Protein AF-A0A9P1P144-F1 (afdb_monomer_lite)

Radius of gyration: 20.9 Å; chains: 1; bounding box: 55×21×54 Å

Organism: NCBI:txid376219

Secondary structure (DSSP, 8-state):
----EEEEEEEE-----------TT--PPP-------EEEEEEEEETTTTEEEEEEE-------TTGGGGSSS--

pLDDT: mean 80.8, std 18.33, range [35.25, 97.94]

Sequence (75 aa):
MQLWSEDEHRLGLKPVMRRIYVAEDCQPLAHINWKFEWLWLYGFVRPETGETYWWTKYRTKVVEPGETALKTKAD

Foldseek 3Di:
DFDKDKDKDWDDDFDDDDDDDDDPPDDDDDDGDGPVFTWMKMWMARVVPRDIDIDIDGDDDPDDVPPPPPPPDDD

Structure (mmCIF, N/CA/C/O backbone):
data_AF-A0A9P1P144-F1
#
_entry.id   AF-A0A9P1P144-F1
#
loop_
_atom_site.group_PDB
_atom_site.id
_atom_site.type_symbol
_atom_site.label_atom_id
_atom_site.label_alt_id
_atom_site.label_comp_id
_atom_site.label_asym_id
_atom_site.label_entity_id
_atom_site.label_seq_id
_atom_site.pdbx_PDB_ins_code
_atom_site.Cartn_x
_atom_site.Cartn_y
_atom_site.Cartn_z
_atom_site.occupancy
_atom_site.B_iso_or_equiv
_atom_site.auth_seq_id
_atom_site.auth_comp_id
_atom_site.auth_asym_id
_atom_site.auth_atom_id
_atom_site.pdbx_PDB_model_num
ATOM 1 N N . MET A 1 1 ? -25.046 4.783 20.121 1.00 79.25 1 MET A N 1
ATOM 2 C CA . MET A 1 1 ? -23.894 3.857 20.229 1.00 79.25 1 MET A CA 1
ATOM 3 C C . MET A 1 1 ? -22.820 4.371 19.285 1.00 79.25 1 MET A C 1
ATOM 5 O O . MET A 1 1 ? -23.198 4.926 18.268 1.00 79.25 1 MET A O 1
ATOM 9 N N . GLN A 1 2 ? -21.531 4.279 19.615 1.00 89.38 2 GLN A N 1
ATOM 10 C CA . GLN A 1 2 ? -20.474 4.750 18.710 1.00 89.38 2 GLN A CA 1
ATOM 11 C C . GLN A 1 2 ? -19.999 3.577 17.844 1.00 89.38 2 GLN A C 1
ATOM 13 O O . GLN A 1 2 ? -19.511 2.594 18.395 1.00 89.38 2 GLN A O 1
ATOM 18 N N . LEU A 1 3 ? -20.179 3.668 16.521 1.00 95.62 3 LEU A N 1
ATOM 19 C CA . LEU A 1 3 ? -19.743 2.648 15.563 1.00 95.62 3 LEU A CA 1
ATOM 20 C C . LEU A 1 3 ? -18.410 3.044 14.925 1.00 95.62 3 LEU A C 1
ATOM 22 O O . LEU A 1 3 ? -18.294 4.125 14.350 1.00 95.62 3 LEU A O 1
ATOM 26 N N . TRP A 1 4 ? -17.450 2.128 14.981 1.00 97.38 4 TRP A N 1
ATOM 27 C CA . TRP A 1 4 ? -16.174 2.222 14.286 1.00 97.38 4 TRP A CA 1
ATOM 28 C C . TRP A 1 4 ? -16.033 1.053 13.317 1.00 97.38 4 TRP A C 1
ATOM 30 O O . TRP A 1 4 ? -16.384 -0.079 13.650 1.00 97.38 4 TRP A O 1
ATOM 40 N N . SER A 1 5 ? -15.531 1.344 12.123 1.00 97.25 5 SER A N 1
ATOM 41 C CA . SER A 1 5 ? -15.110 0.351 11.140 1.00 97.25 5 SER A CA 1
ATOM 42 C C . SER A 1 5 ? -13.590 0.318 11.097 1.00 97.25 5 SER A C 1
ATOM 44 O O . SER A 1 5 ? -12.958 1.374 11.124 1.00 97.25 5 SER A O 1
ATOM 46 N N . GLU A 1 6 ? -13.019 -0.878 11.023 1.00 97.62 6 GLU A N 1
ATOM 47 C CA . GLU A 1 6 ? -11.575 -1.090 10.947 1.00 97.62 6 GLU A CA 1
ATOM 48 C C . GLU A 1 6 ? -11.204 -1.946 9.734 1.00 97.62 6 GLU A C 1
ATOM 50 O O . GLU A 1 6 ? -11.998 -2.782 9.299 1.00 97.62 6 GLU A O 1
ATOM 55 N N . ASP A 1 7 ? -10.008 -1.720 9.190 1.00 97.62 7 ASP A N 1
ATOM 56 C CA . ASP A 1 7 ? -9.394 -2.588 8.183 1.00 97.62 7 ASP A CA 1
ATOM 57 C C . ASP A 1 7 ? -7.859 -2.540 8.265 1.00 97.62 7 ASP A C 1
ATOM 59 O O . ASP A 1 7 ? -7.261 -1.568 8.750 1.00 97.62 7 ASP A O 1
ATOM 63 N N . GLU A 1 8 ? -7.220 -3.589 7.753 1.00 96.12 8 GLU A N 1
ATOM 64 C CA . GLU A 1 8 ? -5.770 -3.730 7.680 1.00 96.12 8 GLU A CA 1
ATOM 65 C C . GLU A 1 8 ? -5.291 -3.796 6.228 1.00 96.12 8 GLU A C 1
ATOM 67 O O . GLU A 1 8 ? -5.779 -4.578 5.410 1.00 96.12 8 GLU A O 1
ATOM 72 N N . HIS A 1 9 ? -4.240 -3.042 5.908 1.00 92.50 9 HIS A N 1
ATOM 73 C CA . HIS A 1 9 ? -3.634 -3.050 4.585 1.00 92.50 9 HIS A CA 1
ATOM 74 C C . HIS A 1 9 ? -2.114 -3.218 4.637 1.00 92.50 9 HIS A C 1
ATOM 76 O O . HIS A 1 9 ? -1.401 -2.540 5.377 1.00 92.50 9 HIS A O 1
ATOM 82 N N . ARG A 1 10 ? -1.590 -4.108 3.787 1.00 89.38 10 ARG A N 1
ATOM 83 C CA . ARG A 1 10 ? -0.144 -4.286 3.600 1.00 89.38 10 ARG A CA 1
ATOM 84 C C . ARG A 1 10 ? 0.337 -3.411 2.456 1.00 89.38 10 ARG A C 1
ATOM 86 O O . ARG A 1 10 ? 0.089 -3.709 1.290 1.00 89.38 10 ARG A O 1
ATOM 93 N N . LEU A 1 11 ? 1.089 -2.375 2.794 1.00 87.38 11 LEU A N 1
ATOM 94 C CA . LEU A 1 11 ? 1.782 -1.524 1.837 1.00 87.38 11 LEU A CA 1
ATOM 95 C C . LEU A 1 11 ? 3.201 -2.056 1.650 1.00 87.38 11 LEU A C 1
ATOM 97 O O . LEU A 1 11 ? 3.946 -2.193 2.612 1.00 87.38 11 LEU A O 1
ATOM 101 N N . GLY A 1 12 ? 3.604 -2.368 0.425 1.00 81.75 12 GLY A N 1
ATOM 102 C CA . GLY A 1 12 ? 4.951 -2.874 0.168 1.00 81.75 12 GLY A CA 1
ATOM 103 C C . GLY A 1 12 ? 5.461 -2.514 -1.212 1.00 81.75 12 GLY A C 1
ATOM 104 O O . GLY A 1 12 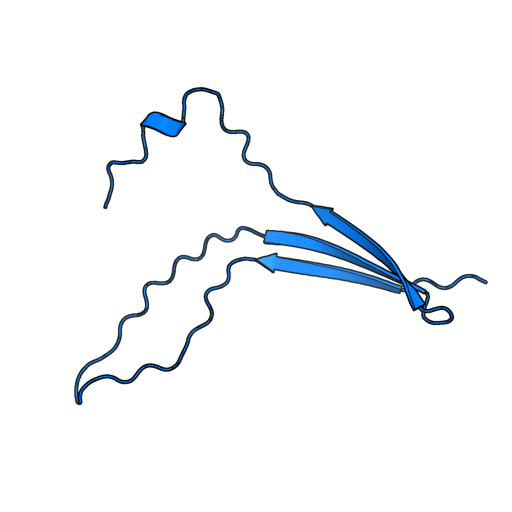? 4.705 -2.095 -2.088 1.00 81.75 12 GLY A O 1
ATOM 105 N N . LEU A 1 13 ? 6.764 -2.704 -1.406 1.00 74.44 13 LEU A N 1
ATOM 106 C CA . LEU A 1 13 ? 7.482 -2.379 -2.641 1.00 74.44 13 LEU A CA 1
ATOM 107 C C . LEU A 1 13 ? 7.250 -3.438 -3.727 1.00 74.44 13 LEU A C 1
ATOM 109 O O . LEU A 1 13 ? 8.202 -3.978 -4.290 1.00 74.44 13 LEU A O 1
ATOM 113 N N . LYS A 1 14 ? 5.986 -3.772 -4.017 1.00 77.75 14 LYS A N 1
ATOM 114 C CA . LYS A 1 14 ? 5.667 -4.611 -5.172 1.00 77.75 14 LYS A CA 1
ATOM 115 C C . LYS A 1 14 ? 5.998 -3.807 -6.435 1.00 77.75 14 LYS A C 1
ATOM 117 O O . LYS A 1 14 ? 5.385 -2.760 -6.650 1.00 77.75 14 LYS A O 1
ATOM 122 N N . PRO A 1 15 ? 6.935 -4.265 -7.280 1.00 76.44 15 PRO A N 1
ATOM 123 C CA . PRO A 1 15 ? 7.247 -3.574 -8.518 1.00 76.44 15 PRO A CA 1
ATOM 124 C C . PRO A 1 15 ? 6.003 -3.500 -9.403 1.00 76.44 15 PRO A C 1
ATOM 126 O O . PRO A 1 15 ? 5.321 -4.504 -9.626 1.00 76.44 15 PRO A O 1
ATOM 129 N N . VAL A 1 16 ? 5.709 -2.301 -9.898 1.00 82.19 16 VAL A N 1
ATOM 130 C CA . VAL A 1 16 ? 4.638 -2.078 -10.869 1.00 82.19 16 VAL A CA 1
ATOM 131 C C . VAL A 1 16 ? 5.229 -2.248 -12.259 1.00 82.19 16 VAL A C 1
ATOM 133 O O . VAL A 1 16 ? 6.084 -1.467 -12.678 1.00 82.19 16 VAL A O 1
ATOM 136 N N . MET A 1 17 ? 4.759 -3.266 -12.974 1.00 83.44 17 MET A N 1
ATOM 137 C CA . MET A 1 17 ? 5.117 -3.475 -14.372 1.00 83.44 17 MET A CA 1
ATOM 138 C C . MET A 1 17 ? 4.552 -2.333 -15.217 1.00 83.44 17 MET A C 1
ATOM 140 O O . MET A 1 17 ? 3.368 -2.006 -15.118 1.00 83.44 17 MET A O 1
ATOM 144 N N . ARG A 1 18 ? 5.393 -1.722 -16.053 1.00 84.06 18 ARG A N 1
ATOM 145 C CA . ARG A 1 18 ? 4.982 -0.681 -17.002 1.00 84.06 18 ARG A CA 1
ATOM 146 C C . ARG A 1 18 ? 5.228 -1.140 -18.429 1.00 84.06 18 ARG A C 1
ATOM 148 O O . ARG A 1 18 ? 6.126 -1.935 -18.686 1.00 84.06 18 ARG A O 1
ATOM 155 N N . ARG A 1 19 ? 4.411 -0.624 -19.349 1.00 89.75 19 ARG A N 1
ATOM 156 C CA . ARG A 1 19 ? 4.627 -0.808 -20.785 1.00 89.75 19 ARG A CA 1
ATOM 157 C C . ARG A 1 19 ? 5.880 -0.047 -21.199 1.00 89.75 19 ARG A C 1
ATOM 159 O O . ARG A 1 19 ? 6.071 1.092 -20.779 1.00 89.75 19 ARG A O 1
ATOM 166 N N . ILE A 1 20 ? 6.688 -0.678 -22.036 1.00 89.12 20 ILE A N 1
ATOM 167 C CA . ILE A 1 20 ? 7.852 -0.077 -22.679 1.00 89.12 20 ILE A CA 1
ATOM 168 C C . ILE A 1 20 ? 7.798 -0.410 -24.167 1.00 89.12 20 ILE A C 1
ATOM 170 O O . ILE A 1 20 ? 7.216 -1.425 -24.551 1.00 89.12 20 ILE A O 1
ATOM 174 N N . TYR A 1 21 ? 8.389 0.446 -24.992 1.00 93.81 21 TYR A N 1
ATOM 175 C CA . TYR A 1 21 ? 8.623 0.129 -26.395 1.00 93.81 21 TYR A CA 1
ATOM 176 C C . TYR A 1 21 ? 9.912 -0.681 -26.510 1.00 93.81 21 TYR A C 1
ATOM 178 O O . TYR A 1 21 ? 10.905 -0.369 -25.853 1.00 93.81 21 TYR A O 1
ATOM 186 N N . VAL A 1 22 ? 9.881 -1.716 -27.340 1.00 94.38 22 VAL A N 1
ATOM 187 C CA . VAL A 1 22 ? 11.029 -2.559 -27.681 1.00 94.38 22 VAL A CA 1
ATOM 188 C C . VAL A 1 22 ? 11.114 -2.668 -29.195 1.00 94.38 22 VAL A C 1
ATOM 190 O O . VAL A 1 22 ? 10.102 -2.512 -29.879 1.00 94.38 22 VAL A O 1
ATOM 193 N N . ALA A 1 23 ? 12.320 -2.893 -29.716 1.00 95.69 23 ALA A N 1
ATOM 194 C CA . ALA A 1 23 ? 12.496 -3.200 -31.128 1.00 95.69 23 ALA A CA 1
ATOM 195 C C . ALA A 1 23 ? 11.770 -4.506 -31.491 1.00 95.69 23 ALA A C 1
ATOM 197 O O . ALA A 1 23 ? 11.501 -5.343 -30.623 1.00 95.69 23 ALA A O 1
ATOM 198 N N . GLU A 1 24 ? 11.465 -4.671 -32.775 1.00 94.81 24 GLU A N 1
ATOM 199 C CA . GLU A 1 24 ? 10.954 -5.934 -33.303 1.00 94.81 24 GLU A CA 1
ATOM 200 C C . GLU A 1 24 ? 11.931 -7.073 -32.956 1.00 94.81 24 GLU A C 1
ATOM 202 O O . GLU A 1 24 ? 13.144 -6.865 -32.881 1.00 94.81 24 GLU A O 1
ATOM 207 N N . ASP A 1 25 ? 11.381 -8.240 -32.619 1.00 93.88 25 ASP A N 1
ATOM 208 C CA . ASP A 1 25 ? 12.117 -9.432 -32.171 1.00 93.88 25 ASP A CA 1
ATOM 209 C C . ASP A 1 25 ? 12.943 -9.295 -30.873 1.00 93.88 25 ASP A C 1
ATOM 211 O O . ASP A 1 25 ? 13.693 -10.202 -30.506 1.00 93.88 25 ASP A O 1
ATOM 215 N N . CYS A 1 26 ? 12.778 -8.209 -30.110 1.00 93.88 26 CYS A N 1
ATOM 216 C CA . CYS A 1 26 ? 13.410 -8.052 -28.799 1.00 93.88 26 CYS A CA 1
ATOM 217 C C . CYS A 1 26 ? 12.441 -8.391 -27.657 1.00 93.88 26 CYS A C 1
ATOM 219 O O . CYS A 1 26 ? 11.457 -7.687 -27.430 1.00 93.88 26 CYS A O 1
ATOM 221 N N . GLN A 1 27 ? 12.755 -9.423 -26.866 1.00 91.50 27 GLN A N 1
ATOM 222 C CA . GLN A 1 27 ? 12.010 -9.732 -25.644 1.00 91.50 27 GLN A CA 1
ATOM 223 C C . GLN A 1 27 ? 12.549 -8.908 -24.461 1.00 91.50 27 GLN A C 1
ATOM 225 O O . GLN A 1 27 ? 13.690 -9.117 -24.041 1.00 91.50 27 GLN A O 1
ATOM 230 N N . PRO A 1 28 ? 11.754 -7.999 -23.867 1.00 89.50 28 PRO A N 1
ATOM 231 C CA . PRO A 1 28 ? 12.190 -7.275 -22.684 1.00 89.50 28 PRO A CA 1
ATOM 232 C C . PRO A 1 28 ? 12.248 -8.201 -21.469 1.00 89.50 28 PRO A C 1
ATOM 234 O O . PRO A 1 28 ? 11.288 -8.910 -21.160 1.00 89.50 28 PRO A O 1
ATOM 237 N N . LEU A 1 29 ? 13.360 -8.140 -20.739 1.00 88.88 29 LEU A N 1
ATOM 238 C CA . LEU A 1 29 ? 13.518 -8.808 -19.452 1.00 88.88 29 LEU A CA 1
ATOM 239 C C . LEU A 1 29 ? 13.262 -7.812 -18.324 1.00 88.88 29 LEU A C 1
ATOM 241 O O . LEU A 1 29 ? 13.864 -6.742 -18.261 1.00 88.88 29 LEU A O 1
ATOM 245 N N . ALA A 1 30 ? 12.355 -8.172 -17.420 1.00 85.56 30 ALA A N 1
ATOM 246 C CA . ALA A 1 30 ? 12.066 -7.370 -16.244 1.00 85.56 30 ALA A CA 1
ATOM 247 C C . ALA A 1 30 ? 12.906 -7.854 -15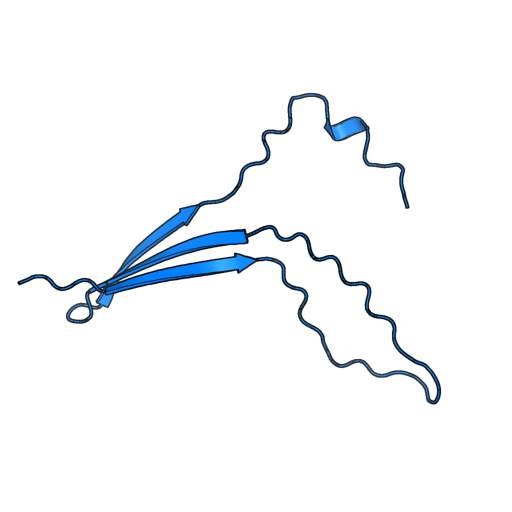.060 1.00 85.56 30 ALA A C 1
ATOM 249 O O . ALA A 1 30 ? 12.717 -8.965 -14.564 1.00 85.56 30 ALA A O 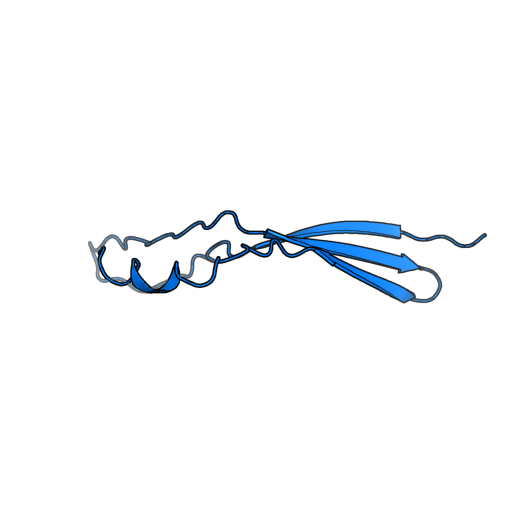1
ATOM 250 N N . HIS A 1 31 ? 13.796 -6.996 -14.566 1.00 82.38 31 HIS A N 1
ATOM 251 C CA . HIS A 1 31 ? 14.494 -7.239 -13.309 1.00 82.38 31 HIS A CA 1
ATOM 252 C C . HIS A 1 31 ? 13.563 -6.905 -12.146 1.00 82.38 31 HIS A C 1
ATOM 254 O O . HIS A 1 31 ? 13.305 -5.745 -11.825 1.00 82.38 31 HIS A O 1
ATOM 260 N N . ILE A 1 32 ? 13.022 -7.950 -11.531 1.00 82.12 32 ILE A N 1
ATOM 261 C CA . ILE A 1 32 ? 12.052 -7.840 -10.450 1.00 82.12 32 ILE A CA 1
A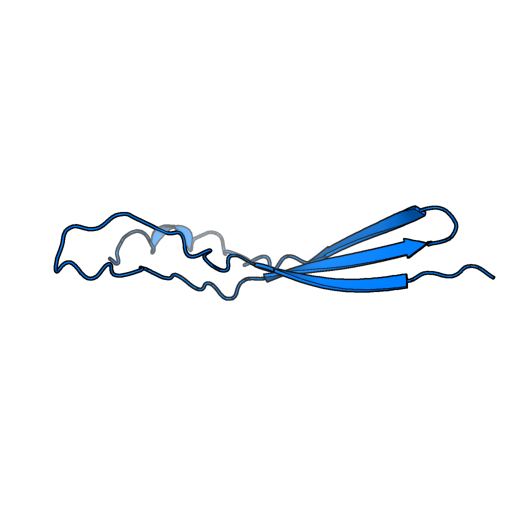TOM 262 C C . ILE A 1 32 ? 12.756 -8.135 -9.124 1.00 82.12 32 ILE A C 1
ATOM 264 O O . ILE A 1 32 ? 13.245 -9.236 -8.900 1.00 82.12 32 ILE A O 1
ATOM 268 N N . ASN A 1 33 ? 12.768 -7.159 -8.216 1.00 77.38 33 ASN A N 1
ATOM 269 C CA . ASN A 1 33 ? 13.338 -7.308 -6.876 1.00 77.38 33 ASN A CA 1
ATOM 270 C C . ASN A 1 33 ? 12.224 -7.296 -5.824 1.00 77.38 33 ASN A C 1
ATOM 272 O O . ASN A 1 33 ? 11.892 -6.252 -5.262 1.00 77.38 33 ASN A O 1
ATOM 276 N N . TRP A 1 34 ? 11.596 -8.448 -5.585 1.00 73.88 34 TRP A N 1
ATOM 277 C CA . TRP A 1 34 ? 10.568 -8.570 -4.548 1.00 73.88 34 TRP A CA 1
ATOM 278 C C . TRP A 1 34 ? 11.228 -8.655 -3.176 1.00 73.88 34 TRP A C 1
ATOM 280 O O . TRP A 1 34 ? 11.748 -9.694 -2.784 1.00 73.88 34 TRP A O 1
ATOM 290 N N . LYS A 1 35 ? 11.194 -7.550 -2.426 1.00 74.75 35 LYS A N 1
ATOM 291 C CA . LYS A 1 35 ? 11.758 -7.505 -1.070 1.00 74.75 35 LYS A CA 1
ATOM 292 C C . LYS A 1 35 ? 10.897 -8.206 -0.019 1.00 74.75 35 LYS A C 1
ATOM 294 O O . LYS A 1 35 ? 11.400 -8.478 1.060 1.00 74.75 35 LYS A O 1
ATOM 299 N N . PHE A 1 36 ? 9.623 -8.493 -0.319 1.00 75.06 36 PHE A N 1
ATOM 300 C CA . PHE A 1 36 ? 8.632 -9.016 0.641 1.00 75.06 36 PHE A CA 1
ATOM 301 C C . PHE A 1 36 ? 8.612 -8.246 1.976 1.00 75.06 36 PHE A C 1
ATOM 303 O O . PHE A 1 36 ? 8.265 -8.785 3.027 1.00 75.06 36 PHE A O 1
ATOM 310 N N . GLU A 1 37 ? 8.986 -6.969 1.925 1.00 78.25 37 GLU A N 1
ATOM 311 C CA . GLU A 1 37 ? 8.952 -6.039 3.041 1.00 78.25 37 GLU A CA 1
ATOM 312 C C . GLU A 1 37 ? 7.650 -5.245 2.947 1.00 78.25 37 GLU A C 1
ATOM 314 O O . GLU A 1 37 ? 7.318 -4.686 1.898 1.00 78.25 37 GLU A O 1
ATOM 319 N N . TRP A 1 38 ? 6.904 -5.244 4.051 1.00 82.50 38 TRP A N 1
ATOM 320 C CA . TRP A 1 38 ? 5.578 -4.649 4.141 1.00 82.50 38 TRP A CA 1
ATOM 321 C C . TRP A 1 38 ? 5.520 -3.715 5.346 1.00 82.50 38 TRP A C 1
ATOM 323 O O . TRP A 1 38 ? 5.879 -4.099 6.463 1.00 82.50 38 TRP A O 1
ATOM 333 N N . LEU A 1 39 ? 5.043 -2.504 5.104 1.00 88.31 39 LEU A N 1
ATOM 334 C CA . LEU A 1 39 ? 4.453 -1.628 6.097 1.00 88.31 39 LEU A CA 1
ATOM 335 C C . LEU A 1 39 ? 3.018 -2.099 6.336 1.00 88.31 39 LEU A C 1
ATOM 337 O O . LEU A 1 39 ? 2.233 -2.223 5.395 1.00 88.31 39 LEU A O 1
ATOM 341 N N . TRP A 1 40 ? 2.678 -2.360 7.591 1.00 91.38 40 TRP A N 1
ATOM 342 C CA . TRP A 1 40 ? 1.298 -2.645 7.968 1.00 91.38 40 TRP A CA 1
ATOM 343 C C . TRP A 1 40 ? 0.608 -1.332 8.317 1.00 91.38 40 TRP A C 1
ATOM 345 O O . TRP A 1 40 ? 1.113 -0.583 9.158 1.00 91.38 40 TRP A O 1
ATOM 355 N N . LEU A 1 41 ? -0.506 -1.056 7.648 1.00 94.62 41 LEU A N 1
ATOM 356 C CA . LEU A 1 41 ? -1.374 0.085 7.897 1.00 94.62 41 LEU A CA 1
ATOM 357 C C . LEU A 1 41 ? -2.689 -0.425 8.479 1.00 94.62 41 LEU A C 1
ATOM 359 O O . LEU A 1 41 ? -3.319 -1.298 7.891 1.00 94.62 41 LEU A O 1
ATOM 363 N N . TYR A 1 42 ? -3.102 0.154 9.594 1.00 96.94 42 TYR A N 1
ATOM 364 C CA . TYR A 1 42 ? -4.396 -0.087 10.218 1.00 96.94 42 TYR A CA 1
ATOM 365 C C . TYR A 1 42 ? -5.192 1.208 10.125 1.00 96.94 42 TYR A C 1
ATOM 367 O O . TYR A 1 42 ? -4.673 2.268 10.496 1.00 96.94 42 TYR A O 1
ATOM 375 N N . GLY A 1 43 ? -6.411 1.133 9.602 1.00 97.62 43 GLY A N 1
ATOM 376 C CA . GLY A 1 43 ? -7.309 2.274 9.470 1.00 97.62 43 GLY A CA 1
ATOM 377 C C . GLY A 1 43 ? -8.561 2.075 10.303 1.00 97.62 43 GLY A C 1
ATOM 378 O O . GLY A 1 43 ? -9.164 1.009 10.258 1.00 97.62 43 GLY A O 1
ATOM 379 N N . PHE A 1 44 ? -8.963 3.118 11.020 1.00 97.75 44 PHE A N 1
ATOM 380 C CA . PHE A 1 44 ? -10.213 3.167 11.771 1.00 97.75 44 PHE A CA 1
ATOM 381 C C . PHE A 1 44 ? -11.024 4.356 11.278 1.00 97.75 44 PHE A C 1
ATOM 383 O O . PHE A 1 44 ? -10.484 5.459 11.177 1.00 97.75 44 PHE A O 1
ATOM 390 N N . VAL A 1 45 ? -12.307 4.153 10.990 1.00 97.81 45 VAL A N 1
ATOM 391 C CA . VAL A 1 45 ? -13.211 5.204 10.508 1.00 97.81 45 VAL A CA 1
ATOM 392 C C . VAL A 1 45 ? -14.507 5.171 11.302 1.00 97.81 45 VAL A C 1
ATOM 394 O O . VAL A 1 45 ? -15.080 4.103 11.514 1.00 97.81 45 VAL A O 1
ATOM 397 N N . ARG A 1 46 ? -14.995 6.344 11.705 1.00 97.69 46 ARG A N 1
ATOM 398 C CA . ARG A 1 46 ? -16.347 6.536 12.230 1.00 97.69 46 ARG A CA 1
ATOM 399 C C . ARG A 1 46 ? -17.248 7.012 11.083 1.00 97.69 46 ARG A C 1
ATOM 401 O O . ARG A 1 46 ? -17.188 8.193 10.742 1.00 97.69 46 ARG A O 1
ATOM 408 N N . PRO A 1 47 ? -18.081 6.150 10.466 1.00 96.12 47 PRO A N 1
ATOM 409 C CA . PRO A 1 47 ? -18.782 6.502 9.225 1.00 96.12 47 PRO A CA 1
ATOM 410 C C . PRO A 1 47 ? -19.726 7.699 9.369 1.00 96.12 47 PRO A C 1
ATOM 412 O O . PRO A 1 47 ? -19.883 8.480 8.439 1.00 96.12 47 PRO A O 1
ATOM 415 N N . GLU A 1 48 ? -20.329 7.858 10.548 1.00 96.88 48 GLU A N 1
ATOM 416 C CA . GLU A 1 48 ? -21.285 8.934 10.826 1.00 96.88 48 GLU A CA 1
ATOM 417 C C . GLU A 1 48 ? -20.638 10.325 10.872 1.00 96.88 48 GLU A C 1
ATOM 419 O O . GLU A 1 48 ? -21.302 11.314 10.577 1.00 96.88 48 GLU A O 1
ATOM 424 N N . THR A 1 49 ? -19.358 10.423 11.244 1.00 97.00 49 THR A N 1
ATOM 425 C CA . THR A 1 49 ? -18.673 11.716 11.436 1.00 97.00 49 THR A CA 1
ATOM 426 C C . THR A 1 49 ? -17.480 11.920 10.510 1.00 97.00 49 THR A C 1
ATOM 428 O O . THR A 1 49 ? -16.999 13.042 10.378 1.00 97.00 49 THR A O 1
ATOM 431 N N . GLY A 1 50 ? -16.973 10.850 9.898 1.00 95.81 50 GLY A N 1
ATOM 432 C CA . GLY A 1 50 ? -15.724 10.860 9.145 1.00 95.81 50 GLY A CA 1
ATOM 433 C C . GLY A 1 50 ? -14.467 10.940 10.015 1.00 95.81 50 GLY A C 1
ATOM 434 O O . GLY A 1 50 ? -13.387 11.167 9.482 1.00 95.81 50 GLY A O 1
ATOM 435 N N . GLU A 1 51 ? -14.570 10.772 11.337 1.00 97.94 51 GLU A N 1
ATOM 436 C CA . GLU A 1 51 ? -13.391 10.723 12.208 1.00 97.94 51 GLU A CA 1
ATOM 437 C C . GLU A 1 51 ? -12.526 9.506 11.864 1.00 97.94 51 GLU A C 1
ATOM 439 O O . GLU A 1 51 ? -13.050 8.405 11.681 1.00 97.94 51 GLU A O 1
ATOM 444 N N . THR A 1 52 ? -11.205 9.694 11.787 1.00 97.62 52 THR A N 1
ATOM 445 C CA . THR A 1 52 ? -10.277 8.623 11.406 1.00 97.62 52 THR A CA 1
ATOM 446 C C . THR A 1 52 ? -9.065 8.526 12.319 1.00 97.62 52 THR A C 1
ATOM 448 O O . THR A 1 52 ? -8.498 9.554 12.692 1.00 97.62 52 THR A O 1
ATOM 451 N N . TYR A 1 53 ? -8.598 7.300 12.558 1.00 97.06 53 TYR A N 1
ATOM 452 C CA . TYR A 1 53 ? -7.298 7.014 13.168 1.00 97.06 53 TYR A C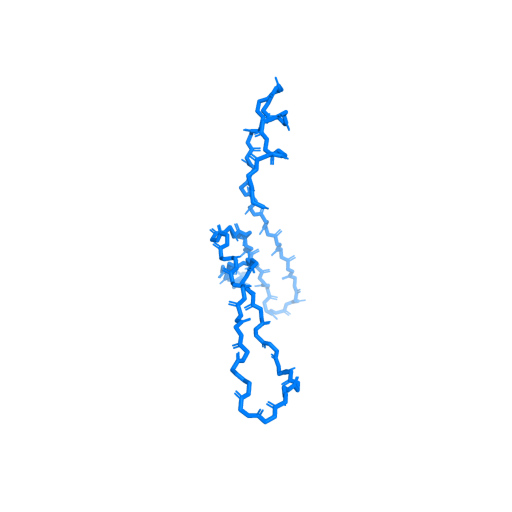A 1
ATOM 453 C C . TYR A 1 53 ? -6.484 6.068 12.286 1.00 97.06 53 TYR A C 1
ATOM 455 O O . TYR A 1 53 ? -7.040 5.201 11.614 1.00 97.06 53 TYR A O 1
ATOM 463 N N . TRP A 1 54 ? -5.159 6.222 12.315 1.00 96.56 54 TRP A N 1
ATOM 464 C CA . TRP A 1 54 ? -4.237 5.456 11.479 1.00 96.56 54 TRP A CA 1
ATOM 465 C C . TRP A 1 54 ? -3.047 4.979 12.288 1.00 96.56 54 TRP A C 1
ATOM 467 O O . TRP A 1 54 ? -2.354 5.802 12.891 1.00 96.56 54 TRP A O 1
ATOM 477 N N . TRP A 1 55 ? -2.773 3.676 12.266 1.00 96.06 55 TRP A N 1
ATOM 478 C CA . TRP A 1 55 ? -1.565 3.115 12.869 1.00 96.06 55 TRP A CA 1
ATOM 479 C C . TRP A 1 55 ? -0.672 2.500 11.804 1.00 96.06 55 TRP A C 1
ATOM 481 O O . TRP A 1 55 ? -1.134 1.812 10.894 1.00 96.06 55 TRP A O 1
ATOM 491 N N . THR A 1 56 ? 0.629 2.733 11.938 1.00 93.00 56 THR A N 1
ATOM 492 C CA . THR A 1 56 ? 1.642 2.165 11.056 1.00 93.00 56 THR A CA 1
ATOM 493 C C . THR A 1 56 ? 2.601 1.296 11.853 1.00 93.00 56 THR A C 1
ATOM 495 O O . THR A 1 56 ? 3.109 1.689 12.903 1.00 93.00 56 THR A O 1
ATOM 498 N N . LYS A 1 57 ? 2.874 0.094 11.343 1.00 87.38 57 LYS A N 1
ATOM 499 C CA . LYS A 1 57 ? 3.900 -0.798 11.888 1.00 87.38 57 LYS A CA 1
ATOM 500 C C . LYS A 1 57 ? 4.933 -1.084 10.813 1.00 87.38 57 LYS A C 1
ATOM 502 O O . LYS A 1 57 ? 4.688 -1.835 9.866 1.00 87.38 57 LYS A O 1
ATOM 507 N N . TYR A 1 58 ? 6.103 -0.482 10.979 1.00 78.75 58 TYR A N 1
ATOM 508 C CA . TYR A 1 58 ? 7.276 -0.757 10.165 1.00 78.75 58 TYR A CA 1
ATOM 509 C C . TYR A 1 58 ? 8.133 -1.837 10.833 1.00 78.75 58 TYR A C 1
ATOM 511 O O . TYR A 1 58 ? 8.255 -1.903 12.056 1.00 78.75 58 TYR A O 1
ATOM 519 N N . ARG A 1 59 ? 8.739 -2.709 10.022 1.00 70.19 59 ARG A N 1
ATOM 520 C CA . ARG A 1 59 ? 9.791 -3.612 10.494 1.00 70.19 59 ARG A CA 1
ATOM 521 C C . ARG A 1 59 ? 11.104 -2.834 10.489 1.00 70.19 59 ARG A C 1
ATOM 523 O O . ARG A 1 59 ? 11.735 -2.714 9.444 1.00 70.19 59 ARG A O 1
ATOM 530 N N . THR A 1 60 ? 11.535 -2.333 11.639 1.00 59.59 60 THR A N 1
ATOM 531 C CA . THR A 1 60 ? 12.910 -1.844 11.786 1.00 59.59 60 THR A CA 1
ATOM 532 C C . THR A 1 60 ? 13.846 -3.046 11.716 1.00 59.59 60 THR A C 1
ATOM 534 O O . THR A 1 60 ? 13.760 -3.941 12.557 1.00 59.59 60 THR A O 1
ATOM 537 N N . LYS A 1 61 ? 14.736 -3.102 10.721 1.00 59.25 61 LYS A N 1
ATOM 538 C CA . LYS A 1 61 ? 15.942 -3.923 10.869 1.00 59.25 61 LYS A CA 1
ATOM 539 C C . LYS A 1 61 ? 16.835 -3.170 11.844 1.00 59.25 61 LYS A C 1
ATOM 541 O O . LYS A 1 61 ? 17.250 -2.055 11.543 1.00 59.25 61 LYS A O 1
ATOM 546 N N . VAL A 1 62 ? 17.064 -3.740 13.021 1.00 60.72 62 VAL A N 1
ATOM 547 C CA . VAL A 1 62 ? 18.138 -3.265 13.891 1.00 60.72 62 VAL A CA 1
ATOM 548 C C . VAL A 1 62 ? 19.424 -3.602 13.149 1.00 60.72 62 VAL A C 1
ATOM 550 O O . VAL A 1 62 ? 19.749 -4.773 12.992 1.00 60.72 62 VAL A O 1
ATOM 553 N N . VAL A 1 63 ? 20.071 -2.586 12.587 1.00 61.22 63 VAL A N 1
ATOM 554 C CA . VAL A 1 63 ? 21.421 -2.723 12.044 1.00 61.22 63 VAL A CA 1
ATOM 555 C C . VAL A 1 63 ? 22.349 -2.446 13.210 1.00 61.22 63 VAL A C 1
ATOM 557 O O . VAL A 1 63 ? 22.320 -1.345 13.766 1.00 61.2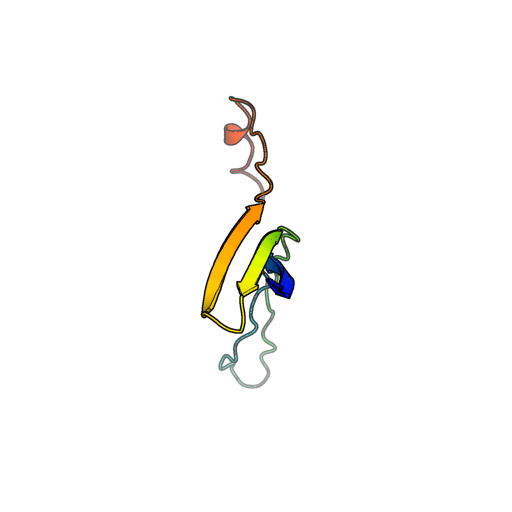2 63 VAL A O 1
ATOM 560 N N . GLU A 1 64 ? 23.123 -3.445 13.623 1.00 57.75 64 GLU A N 1
ATOM 561 C CA . GLU A 1 64 ? 24.120 -3.218 14.662 1.00 57.75 64 GLU A CA 1
ATOM 562 C C . GLU A 1 64 ? 25.208 -2.263 14.142 1.00 57.75 64 GLU A C 1
ATOM 564 O O . GLU A 1 64 ? 25.556 -2.316 12.952 1.00 57.75 64 GLU A O 1
ATOM 569 N N . PRO A 1 65 ? 25.752 -1.365 14.987 1.00 45.50 65 PRO A N 1
ATOM 570 C CA . PRO A 1 65 ? 26.817 -0.456 14.578 1.00 45.50 65 PRO A CA 1
ATOM 571 C C . PRO A 1 65 ? 28.045 -1.250 14.094 1.00 45.50 65 PRO A C 1
ATOM 573 O O . PRO A 1 65 ? 28.830 -1.743 14.895 1.00 45.50 65 PRO A O 1
ATOM 576 N N . GLY A 1 66 ? 28.197 -1.402 12.774 1.00 60.22 66 GLY A N 1
ATOM 577 C CA . GLY A 1 66 ? 29.296 -2.153 12.149 1.00 60.22 66 GLY A CA 1
ATOM 578 C C . GLY A 1 66 ? 28.925 -2.919 10.872 1.00 60.22 66 GLY A C 1
ATOM 579 O O . GLY A 1 66 ? 29.802 -3.199 10.057 1.00 60.22 66 GLY A O 1
ATOM 580 N N . GLU A 1 67 ? 27.641 -3.203 10.630 1.00 55.16 67 GLU A N 1
ATOM 581 C CA . GLU A 1 67 ? 27.211 -4.014 9.472 1.00 55.16 67 GLU A CA 1
ATOM 582 C C . GLU A 1 67 ? 27.247 -3.281 8.115 1.00 55.16 67 GLU A C 1
ATOM 584 O O . GLU A 1 67 ? 27.204 -3.914 7.057 1.00 55.16 67 GLU A O 1
ATOM 589 N N . THR A 1 68 ? 27.361 -1.949 8.106 1.00 50.41 68 THR A N 1
ATOM 590 C CA . THR A 1 68 ? 27.298 -1.135 6.877 1.00 50.41 68 THR A CA 1
ATOM 591 C C . THR A 1 68 ? 28.479 -1.379 5.924 1.00 50.41 68 THR A C 1
ATOM 593 O O . THR A 1 68 ? 28.369 -1.105 4.731 1.00 50.41 68 THR A O 1
ATOM 596 N N . ALA A 1 69 ? 29.604 -1.922 6.402 1.00 45.47 69 ALA A N 1
ATOM 597 C CA . ALA A 1 69 ? 30.844 -1.998 5.625 1.00 45.47 69 ALA A CA 1
ATOM 598 C C . ALA A 1 69 ? 30.948 -3.188 4.645 1.00 45.47 69 ALA A C 1
ATOM 600 O O . ALA A 1 69 ? 31.853 -3.197 3.813 1.00 45.47 69 ALA A O 1
ATOM 601 N N . LEU A 1 70 ? 30.057 -4.188 4.705 1.00 45.47 70 LEU A N 1
ATOM 602 C CA . LEU A 1 70 ? 30.244 -5.452 3.966 1.00 45.47 70 LEU A CA 1
ATOM 603 C C . LEU A 1 70 ? 29.363 -5.634 2.717 1.00 45.47 70 LEU A C 1
ATOM 605 O O . LEU A 1 70 ? 29.508 -6.641 2.030 1.00 45.47 70 LEU A O 1
ATOM 609 N N . LYS A 1 71 ? 28.472 -4.691 2.374 1.00 41.50 71 LYS A N 1
ATOM 610 C CA . LYS A 1 71 ? 27.508 -4.876 1.261 1.00 41.50 71 LYS A CA 1
ATOM 611 C C . LYS A 1 71 ? 27.766 -4.069 -0.017 1.00 41.50 71 LYS A C 1
ATOM 613 O O . LYS A 1 71 ? 26.902 -4.042 -0.883 1.00 41.50 71 LYS A O 1
ATOM 618 N N . THR A 1 72 ? 28.942 -3.467 -0.193 1.00 38.66 72 THR A N 1
ATOM 619 C CA . THR A 1 72 ? 29.334 -2.794 -1.455 1.00 38.66 72 THR A CA 1
ATOM 620 C C . THR A 1 72 ? 30.157 -3.662 -2.416 1.00 38.66 72 THR A C 1
ATOM 622 O O . THR A 1 72 ? 30.703 -3.141 -3.384 1.00 38.66 72 THR A O 1
ATOM 625 N N . LYS A 1 73 ? 30.237 -4.983 -2.206 1.00 35.25 73 LYS A N 1
ATOM 626 C CA . LYS A 1 73 ? 30.824 -5.915 -3.184 1.00 35.25 73 LYS A CA 1
ATOM 627 C C . LYS A 1 73 ? 30.013 -7.205 -3.300 1.00 35.25 73 LYS A C 1
ATOM 629 O O . LYS A 1 73 ? 30.375 -8.209 -2.701 1.00 35.25 73 LYS A O 1
ATOM 634 N N . ALA A 1 74 ? 28.931 -7.156 -4.062 1.00 38.78 74 ALA A N 1
ATOM 635 C CA . ALA A 1 74 ? 28.415 -8.285 -4.830 1.00 38.78 74 ALA A CA 1
ATOM 636 C C . ALA A 1 74 ? 27.388 -7.734 -5.831 1.00 38.78 74 ALA A C 1
ATOM 638 O O . ALA A 1 74 ? 26.381 -7.169 -5.404 1.00 38.78 74 ALA A O 1
ATOM 639 N N . ASP A 1 75 ? 27.720 -7.925 -7.109 1.00 35.84 75 ASP A N 1
ATOM 640 C CA . ASP A 1 75 ? 26.928 -7.760 -8.341 1.00 35.84 75 ASP A CA 1
ATOM 641 C C . ASP A 1 75 ? 26.674 -6.341 -8.882 1.00 35.84 75 ASP A C 1
ATOM 643 O O . ASP A 1 75 ? 25.871 -5.569 -8.309 1.00 35.84 75 ASP A O 1
#